Protein AF-A0AA87ZTZ5-F1 (afdb_monomer_lite)

InterPro domains:
  IPR004330 FAR1, DNA binding domain [PF03101] (22-97)

Radius of gyration: 20.59 Å; chains: 1; bounding box: 49×35×52 Å

Organism: Ficus carica (NCBI:txid3494)

Structure (mmCIF, N/CA/C/O backbone):
data_AF-A0AA87ZTZ5-F1
#
_entry.id   AF-A0AA87ZTZ5-F1
#
loop_
_atom_site.group_PDB
_atom_site.id
_atom_site.type_symbol
_atom_site.label_atom_id
_atom_site.label_alt_id
_atom_site.label_comp_id
_atom_site.label_asym_id
_atom_site.label_entity_id
_atom_site.label_seq_id
_atom_site.pdbx_PDB_ins_code
_atom_site.Cartn_x
_atom_site.Cartn_y
_atom_site.Cartn_z
_atom_site.occupancy
_atom_site.B_iso_or_equiv
_atom_site.auth_seq_id
_atom_site.auth_comp_id
_atom_site.auth_asym_id
_atom_site.auth_atom_id
_atom_site.pdbx_PDB_model_num
ATOM 1 N N . MET A 1 1 ? 0.695 -3.373 23.061 1.00 32.53 1 MET A N 1
ATOM 2 C CA . MET A 1 1 ? 0.221 -2.291 22.160 1.00 32.53 1 MET A CA 1
ATOM 3 C C . MET A 1 1 ? -0.098 -2.822 20.751 1.00 32.53 1 MET A C 1
ATOM 5 O O . MET A 1 1 ? 0.411 -2.317 19.757 1.00 32.53 1 MET A O 1
ATOM 9 N N . GLY A 1 2 ? -0.915 -3.877 20.645 1.00 43.19 2 GLY A N 1
ATOM 10 C CA . GLY A 1 2 ? -1.133 -4.594 19.385 1.00 43.19 2 GLY A CA 1
ATOM 11 C C . GLY A 1 2 ? -2.589 -4.993 19.201 1.00 43.19 2 GLY A C 1
ATOM 12 O O . GLY A 1 2 ? -3.010 -5.984 19.777 1.00 43.19 2 GLY A O 1
ATOM 13 N N . LYS A 1 3 ? -3.346 -4.225 18.408 1.00 43.06 3 LYS A N 1
ATOM 14 C CA . LYS A 1 3 ? -4.714 -4.575 17.976 1.00 43.06 3 LYS A CA 1
ATOM 15 C C . LYS A 1 3 ? -5.052 -4.121 16.542 1.00 43.06 3 LYS A C 1
ATOM 17 O O . LYS A 1 3 ? -6.212 -4.083 16.171 1.00 43.06 3 LYS A O 1
ATOM 22 N N . ASP A 1 4 ? -4.048 -3.843 15.704 1.00 53.47 4 ASP A N 1
ATOM 23 C CA . ASP A 1 4 ? -4.280 -3.398 14.313 1.00 53.47 4 ASP A CA 1
ATOM 24 C C . ASP A 1 4 ? -4.089 -4.519 13.275 1.00 53.47 4 ASP A C 1
ATOM 26 O O . ASP A 1 4 ? -4.467 -4.370 12.113 1.00 53.47 4 ASP A O 1
ATOM 30 N N . LYS A 1 5 ? -3.459 -5.637 13.666 1.00 53.81 5 LYS A N 1
ATOM 31 C CA . LYS A 1 5 ? -3.114 -6.714 12.728 1.00 53.81 5 LYS A CA 1
ATOM 32 C C . LYS A 1 5 ? -4.321 -7.579 12.356 1.00 53.81 5 LYS A C 1
ATOM 34 O O . LYS A 1 5 ? -4.330 -8.086 11.244 1.00 53.81 5 LYS A O 1
ATOM 39 N N . SER A 1 6 ? -5.331 -7.727 13.220 1.00 56.22 6 SER A N 1
ATOM 40 C CA . SER A 1 6 ? -6.485 -8.601 12.945 1.00 56.22 6 SER A CA 1
ATOM 41 C C . SER A 1 6 ? -7.311 -8.102 11.757 1.00 56.22 6 SER A C 1
ATOM 43 O O . SER A 1 6 ? -7.528 -8.859 10.820 1.00 56.22 6 SER A O 1
ATOM 45 N N . CYS A 1 7 ? -7.682 -6.818 11.726 1.00 56.81 7 CYS A N 1
ATOM 46 C CA . CYS A 1 7 ? -8.436 -6.238 10.610 1.00 56.81 7 CYS A CA 1
ATOM 47 C C . CYS A 1 7 ? -7.619 -6.198 9.309 1.00 56.81 7 CYS A C 1
ATOM 49 O O . CYS A 1 7 ? -8.163 -6.420 8.233 1.00 56.81 7 CYS A O 1
ATOM 51 N N . GLU A 1 8 ? -6.304 -5.958 9.396 1.00 60.09 8 GLU A N 1
ATOM 52 C CA . GLU A 1 8 ? -5.417 -6.010 8.227 1.00 60.09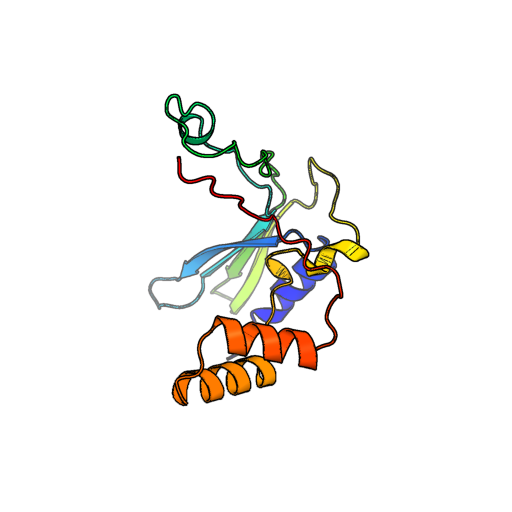 8 GLU A CA 1
ATOM 53 C C . GLU A 1 8 ? -5.288 -7.435 7.663 1.00 60.09 8 GLU A C 1
ATOM 55 O O . GLU A 1 8 ? -5.197 -7.608 6.450 1.00 60.09 8 GLU A O 1
ATOM 60 N N . LEU A 1 9 ? -5.266 -8.452 8.529 1.00 61.62 9 LEU A N 1
ATOM 61 C CA . LEU A 1 9 ? -5.186 -9.862 8.143 1.00 61.62 9 LEU A CA 1
ATOM 62 C C . LEU A 1 9 ? -6.514 -10.384 7.583 1.00 61.62 9 LEU A C 1
ATOM 64 O O . LEU A 1 9 ? -6.479 -11.085 6.577 1.00 61.62 9 LEU A O 1
ATOM 68 N N . LEU A 1 10 ? -7.653 -9.995 8.171 1.00 60.34 10 LEU A N 1
ATOM 69 C CA . LEU A 1 10 ? -8.989 -10.272 7.625 1.00 60.34 10 LEU A CA 1
ATOM 70 C C . LEU A 1 10 ? -9.111 -9.701 6.206 1.00 60.34 10 LEU A C 1
ATOM 72 O O . LEU A 1 10 ? -9.417 -10.427 5.270 1.00 60.34 10 LEU A O 1
ATOM 76 N N . TYR A 1 11 ? -8.720 -8.440 6.007 1.00 65.00 11 TYR A N 1
ATOM 77 C CA . TYR A 1 11 ? -8.743 -7.814 4.684 1.00 65.00 11 TYR A CA 1
ATOM 78 C C . TYR A 1 11 ? -7.786 -8.468 3.670 1.00 65.00 11 TYR A C 1
ATOM 80 O O . TYR A 1 11 ? -8.121 -8.623 2.498 1.00 65.00 11 TYR A O 1
ATOM 88 N N . LYS A 1 12 ? -6.586 -8.885 4.102 1.00 63.53 12 LYS A N 1
ATOM 89 C CA . LYS A 1 12 ? -5.627 -9.601 3.237 1.00 63.53 12 LYS A CA 1
ATOM 90 C C . LYS A 1 12 ? -6.108 -10.994 2.828 1.00 63.53 12 LYS A C 1
ATOM 92 O O . LYS A 1 12 ? -5.717 -11.448 1.753 1.00 63.53 12 LYS A O 1
ATOM 97 N N . ARG A 1 13 ? -6.898 -11.659 3.677 1.00 60.38 13 ARG A N 1
ATOM 98 C CA . ARG A 1 13 ? -7.489 -12.973 3.402 1.00 60.38 13 ARG A CA 1
ATOM 99 C C . ARG A 1 13 ? -8.644 -12.858 2.404 1.00 60.38 13 ARG A C 1
ATOM 101 O O . ARG A 1 13 ? -8.639 -13.605 1.436 1.00 60.38 13 ARG A O 1
ATOM 108 N N . GLU A 1 14 ? -9.555 -11.904 2.598 1.00 55.34 14 GLU A N 1
ATOM 109 C CA . GLU A 1 14 ? -10.775 -11.769 1.785 1.00 55.34 14 GLU A CA 1
ATOM 110 C C . GLU A 1 14 ? -10.549 -11.160 0.387 1.00 55.34 14 GLU A C 1
ATOM 112 O O . GLU A 1 14 ? -11.313 -11.447 -0.525 1.00 55.34 14 GLU A O 1
ATOM 117 N N . LEU A 1 15 ? -9.525 -10.311 0.196 1.00 57.78 15 LEU A N 1
ATOM 118 C CA . LEU A 1 15 ? -9.359 -9.513 -1.038 1.00 57.78 15 LEU A CA 1
ATOM 119 C C . LEU A 1 15 ? -8.070 -9.760 -1.818 1.00 57.78 15 LEU A C 1
ATOM 121 O O . LEU A 1 15 ? -7.573 -8.893 -2.538 1.00 57.78 15 LEU A O 1
ATOM 125 N N . GLU A 1 16 ? -7.511 -10.956 -1.657 1.00 58.44 16 GLU A N 1
ATOM 126 C CA . GLU A 1 16 ? -6.525 -11.535 -2.569 1.00 58.44 16 GLU A CA 1
ATOM 127 C C . GLU A 1 16 ? -5.454 -10.547 -3.093 1.00 58.44 16 GLU A C 1
ATOM 129 O O . GLU A 1 16 ? -5.236 -10.314 -4.280 1.00 58.44 16 GLU A O 1
ATOM 134 N N . ASN A 1 17 ? -4.687 -10.025 -2.138 1.00 63.72 17 ASN A N 1
ATOM 135 C CA . ASN A 1 17 ? -3.286 -9.605 -2.255 1.00 63.72 17 ASN A CA 1
ATOM 136 C C . ASN A 1 17 ? -2.883 -8.395 -3.117 1.00 63.72 17 ASN A C 1
ATOM 138 O O . ASN A 1 17 ? -1.723 -7.983 -3.027 1.00 63.72 17 ASN A O 1
ATOM 142 N N . CYS A 1 18 ? -3.776 -7.697 -3.812 1.00 67.88 18 CYS A N 1
ATOM 143 C CA . CYS A 1 18 ? -3.429 -6.445 -4.508 1.00 67.88 18 CYS A CA 1
ATOM 144 C C . CYS A 1 18 ? -3.630 -5.182 -3.649 1.00 67.88 18 CYS A C 1
ATOM 146 O O . CYS A 1 18 ? -4.278 -4.238 -4.088 1.00 67.88 18 CYS A O 1
ATOM 148 N N . ILE A 1 19 ? -3.054 -5.132 -2.443 1.00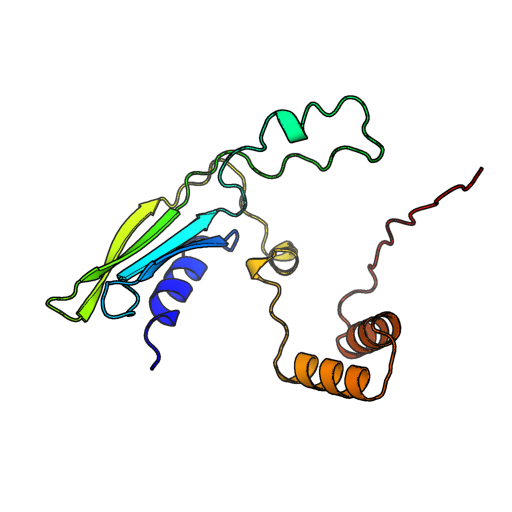 76.19 19 ILE A N 1
ATOM 149 C CA . ILE A 1 19 ? -3.383 -4.107 -1.436 1.00 76.19 19 ILE A CA 1
ATOM 150 C C . ILE A 1 19 ? -2.286 -3.041 -1.289 1.00 76.19 19 ILE A C 1
ATOM 152 O O . ILE A 1 19 ? -1.099 -3.350 -1.169 1.00 76.19 19 ILE A O 1
ATOM 156 N N . THR A 1 20 ? -2.698 -1.776 -1.212 1.00 79.31 20 THR A N 1
ATOM 157 C CA . THR A 1 20 ? -1.875 -0.623 -0.826 1.00 79.31 20 THR A CA 1
ATOM 158 C C . THR A 1 20 ? -2.434 0.001 0.450 1.00 79.31 20 THR A C 1
ATOM 160 O O . THR A 1 20 ? -3.646 0.087 0.632 1.00 79.31 20 THR A O 1
ATOM 163 N N . LYS A 1 21 ? -1.548 0.425 1.361 1.00 84.12 21 LYS A N 1
ATOM 164 C CA . LYS A 1 21 ? -1.950 1.190 2.550 1.00 84.12 21 LYS A CA 1
ATOM 165 C C . LYS A 1 21 ? -2.502 2.537 2.092 1.00 84.12 21 LYS A C 1
ATOM 167 O O . LYS A 1 21 ? -1.807 3.254 1.376 1.00 84.12 21 LYS A O 1
ATOM 172 N N . GLY A 1 22 ? -3.731 2.835 2.487 1.00 85.56 22 GLY A N 1
ATOM 173 C CA . GLY A 1 22 ? -4.385 4.092 2.178 1.00 85.56 22 GLY A CA 1
ATOM 174 C C . GLY A 1 22 ? -4.216 5.108 3.294 1.00 85.56 22 GLY A C 1
ATOM 175 O O . GLY A 1 22 ? -3.172 5.206 3.943 1.00 85.56 22 GLY A O 1
ATOM 176 N N . GLU A 1 23 ? -5.272 5.873 3.513 1.00 87.88 23 GLU A N 1
ATOM 177 C CA . GLU A 1 23 ? -5.337 6.897 4.536 1.00 87.88 23 GLU A CA 1
ATOM 178 C C . GLU A 1 23 ? -5.148 6.330 5.946 1.00 87.88 23 GLU A C 1
ATOM 180 O O . GLU A 1 23 ? -5.772 5.339 6.340 1.00 87.88 23 GLU A O 1
ATOM 185 N N . ARG A 1 24 ? -4.319 7.028 6.723 1.00 91.00 24 ARG A N 1
ATOM 186 C CA . ARG A 1 24 ? -4.179 6.850 8.162 1.00 91.00 24 ARG A CA 1
ATOM 187 C C . ARG A 1 24 ? -4.376 8.207 8.823 1.00 91.00 24 ARG A C 1
ATOM 189 O O . ARG A 1 24 ? -3.530 9.082 8.664 1.00 91.00 24 ARG A O 1
ATOM 196 N N . ARG A 1 25 ? -5.458 8.370 9.583 1.00 90.81 25 ARG A N 1
ATOM 197 C CA . ARG A 1 25 ? -5.687 9.574 10.394 1.00 90.81 25 ARG A CA 1
ATOM 198 C C . ARG A 1 25 ? -5.563 9.253 11.872 1.00 90.81 25 ARG A C 1
ATOM 200 O O . ARG A 1 25 ? -5.864 8.143 12.319 1.00 90.81 25 ARG A O 1
ATOM 207 N N . LYS A 1 26 ? -5.099 10.251 12.615 1.00 90.62 26 LYS A N 1
ATOM 208 C CA . LYS A 1 26 ? -5.070 10.253 14.073 1.00 90.62 26 LYS A CA 1
ATOM 209 C C . LYS A 1 26 ? -6.068 11.279 14.603 1.00 90.62 26 LYS A C 1
ATOM 211 O O . LYS A 1 26 ? -6.453 12.196 13.881 1.00 90.62 26 LYS A O 1
ATOM 216 N N . ASN A 1 27 ? -6.531 11.093 15.830 1.00 86.94 27 ASN A N 1
ATOM 217 C CA . ASN A 1 27 ? -7.300 12.101 16.549 1.00 86.94 27 ASN A CA 1
ATOM 218 C C . ASN A 1 27 ? -6.375 13.171 17.164 1.00 86.94 27 ASN A C 1
ATOM 220 O O . ASN A 1 27 ? -5.152 13.046 17.120 1.00 86.94 27 ASN A O 1
ATOM 224 N N . ALA A 1 28 ? -6.974 14.203 17.766 1.00 86.44 28 ALA A N 1
ATOM 225 C CA . ALA A 1 28 ? -6.251 15.250 18.494 1.00 86.44 28 ALA A CA 1
ATOM 226 C C . ALA A 1 28 ? -5.390 14.705 19.654 1.00 86.44 28 ALA A C 1
ATOM 228 O O . ALA A 1 28 ? -4.369 15.293 19.979 1.00 86.44 28 ALA A O 1
ATOM 229 N N . ALA A 1 29 ? -5.751 13.548 20.221 1.00 84.62 29 ALA A N 1
ATOM 230 C CA . ALA A 1 29 ? -4.982 12.858 21.258 1.00 84.62 29 ALA A CA 1
ATOM 231 C C . ALA A 1 29 ? -3.812 12.009 20.703 1.00 84.62 29 ALA A C 1
ATOM 233 O O . ALA A 1 29 ? -3.154 11.291 21.448 1.00 84.62 29 ALA A O 1
ATOM 234 N N . GLY A 1 30 ? -3.550 12.045 19.390 1.00 83.25 30 GLY A N 1
ATOM 235 C CA . GLY A 1 30 ? -2.455 11.306 18.750 1.00 83.25 30 GLY A CA 1
ATOM 236 C C . GLY A 1 30 ? -2.729 9.817 18.499 1.00 83.25 30 GLY A C 1
ATOM 237 O O . GLY A 1 30 ? -1.883 9.113 17.932 1.00 83.25 30 GLY A O 1
ATOM 238 N N . GLU A 1 31 ? -3.917 9.333 18.844 1.00 84.75 31 GLU A N 1
ATOM 239 C CA . GLU A 1 31 ? -4.339 7.955 18.637 1.00 84.75 31 GLU A CA 1
ATOM 240 C C . GLU A 1 31 ? -4.881 7.728 17.225 1.00 84.75 31 GLU A C 1
ATOM 242 O O . GLU A 1 31 ? -5.517 8.599 16.633 1.00 84.75 31 GLU A O 1
ATOM 247 N N . ALA A 1 32 ? -4.691 6.525 16.680 1.00 84.88 32 ALA A N 1
ATOM 248 C CA . ALA A 1 32 ? -5.241 6.178 15.373 1.00 84.88 32 ALA A CA 1
ATOM 249 C C . ALA A 1 32 ? -6.781 6.195 15.403 1.00 84.88 32 ALA A C 1
ATOM 251 O O . ALA A 1 32 ? -7.399 5.531 16.233 1.00 84.88 32 ALA A O 1
ATOM 252 N N . SER A 1 33 ? -7.390 6.948 14.487 1.00 88.94 33 SER A N 1
ATOM 253 C CA . SER A 1 33 ? -8.845 7.110 14.388 1.00 88.94 33 SER A CA 1
ATOM 254 C C . SER A 1 33 ? -9.418 6.488 13.121 1.00 88.94 33 SER A C 1
ATOM 256 O O . SER A 1 33 ? -10.528 5.965 13.150 1.00 88.94 33 SER A O 1
ATOM 258 N N . ILE A 1 34 ? -8.672 6.529 12.016 1.00 90.44 34 ILE A N 1
ATOM 259 C CA . ILE A 1 34 ? -9.087 5.982 10.723 1.00 90.44 34 ILE A CA 1
ATOM 260 C C . ILE A 1 34 ? -7.910 5.250 10.104 1.00 90.44 34 ILE A C 1
ATOM 262 O O . ILE A 1 34 ? -6.773 5.741 10.118 1.00 90.44 34 ILE A O 1
ATOM 266 N N . ARG A 1 35 ? -8.199 4.093 9.517 1.00 89.69 35 ARG A N 1
ATOM 267 C CA . ARG A 1 35 ? -7.261 3.365 8.676 1.00 89.69 35 ARG A CA 1
ATOM 268 C C . ARG A 1 35 ? -7.987 2.845 7.442 1.00 89.69 35 ARG A C 1
ATOM 270 O O . ARG A 1 35 ? -9.111 2.365 7.538 1.00 89.69 35 ARG A O 1
ATOM 277 N N . SER A 1 36 ? -7.341 2.934 6.287 1.00 88.94 36 SER A N 1
ATOM 278 C CA . SER A 1 36 ? -7.872 2.370 5.051 1.00 88.94 36 SER A CA 1
ATOM 279 C C . SER A 1 36 ? -6.819 1.646 4.225 1.00 88.94 36 SER A C 1
ATOM 281 O O . SER A 1 36 ? -5.611 1.861 4.374 1.00 88.94 36 SER A O 1
ATOM 283 N N . TRP A 1 37 ? -7.303 0.777 3.350 1.00 87.75 37 TRP A N 1
ATOM 284 C CA . TRP A 1 37 ? -6.533 -0.013 2.408 1.00 87.75 37 TRP A CA 1
ATOM 285 C C . TRP A 1 37 ? -7.256 -0.043 1.074 1.00 87.75 37 TRP A C 1
ATOM 287 O O . TRP A 1 37 ? -8.470 -0.182 1.035 1.00 87.75 37 TRP A O 1
ATOM 297 N N . MET A 1 38 ? -6.503 0.077 -0.010 1.00 87.62 38 MET A N 1
ATOM 298 C CA . MET A 1 38 ? -7.049 0.272 -1.352 1.00 87.62 38 MET A CA 1
ATOM 299 C C . MET A 1 38 ? -6.366 -0.670 -2.331 1.00 87.62 38 MET A C 1
ATOM 301 O O . MET A 1 38 ? -5.282 -1.199 -2.046 1.00 87.62 38 MET A O 1
ATOM 305 N N . CYS A 1 39 ? -6.971 -0.887 -3.492 1.00 87.00 39 CYS A N 1
ATOM 306 C CA . CYS A 1 39 ? -6.321 -1.652 -4.541 1.00 87.00 39 CYS A CA 1
ATOM 307 C C . CYS A 1 39 ? -5.026 -0.970 -5.020 1.00 87.00 39 CYS A C 1
ATOM 309 O O . CYS A 1 39 ? -4.953 0.239 -5.212 1.00 87.00 39 CYS A O 1
ATOM 311 N N . SER A 1 40 ? -3.985 -1.749 -5.311 1.00 83.62 40 SER A N 1
ATOM 312 C CA . SER A 1 40 ? -2.752 -1.239 -5.934 1.00 83.62 40 SER A CA 1
ATOM 313 C C . SER A 1 40 ? -2.952 -0.640 -7.335 1.00 83.62 40 SER A C 1
ATOM 315 O O . SER A 1 40 ? -2.110 0.143 -7.786 1.00 83.62 40 SER A O 1
ATOM 317 N N . ARG A 1 41 ? -4.064 -0.980 -8.004 1.00 87.94 41 ARG A N 1
ATOM 318 C CA . ARG A 1 41 ? -4.485 -0.421 -9.297 1.00 87.94 41 ARG A CA 1
ATOM 319 C C . ARG A 1 41 ? -5.514 0.710 -9.168 1.00 87.94 41 ARG A C 1
ATOM 321 O O . ARG A 1 41 ? -6.102 1.103 -10.175 1.00 87.94 41 ARG A O 1
ATOM 328 N N . GLU A 1 42 ? -5.739 1.228 -7.962 1.00 89.81 42 GLU A N 1
ATOM 329 C CA . GLU A 1 42 ? -6.615 2.378 -7.738 1.00 89.81 42 GLU A CA 1
ATOM 330 C C . GLU A 1 42 ? -6.130 3.627 -8.493 1.00 89.81 42 GLU A C 1
ATOM 332 O O . GLU A 1 42 ? -4.928 3.859 -8.691 1.00 89.81 42 GLU A O 1
ATOM 337 N N . GLY A 1 43 ? -7.105 4.448 -8.885 1.00 89.75 43 GLY A N 1
ATOM 338 C CA . GLY A 1 43 ? -6.904 5.752 -9.496 1.00 89.75 43 GLY A CA 1
ATOM 339 C C . GLY A 1 43 ? -6.429 5.662 -10.939 1.00 89.75 43 GLY A C 1
ATOM 340 O O . GLY A 1 43 ? -6.309 4.588 -11.525 1.00 89.75 43 GLY A O 1
ATOM 341 N N . PHE A 1 44 ? -6.129 6.817 -11.519 1.00 90.44 44 PHE A N 1
ATOM 342 C CA . PHE A 1 44 ? -5.634 6.912 -12.886 1.00 90.44 44 PHE A CA 1
ATOM 343 C C . PHE A 1 44 ? -4.284 7.610 -12.912 1.00 90.44 44 PHE A C 1
ATOM 345 O O . PHE A 1 44 ? -3.908 8.372 -12.015 1.00 90.44 44 PHE A O 1
ATOM 352 N N . ARG A 1 45 ? -3.500 7.310 -13.943 1.00 88.88 45 ARG A N 1
ATOM 353 C CA . ARG A 1 45 ? -2.249 8.019 -14.179 1.00 88.88 45 ARG A CA 1
ATOM 354 C C . ARG A 1 45 ? -2.581 9.396 -14.748 1.00 88.88 45 ARG A C 1
ATOM 356 O O . ARG A 1 45 ? -3.279 9.482 -15.747 1.00 88.88 45 ARG A O 1
ATOM 363 N N . LEU A 1 46 ? -2.071 10.457 -14.121 1.00 88.44 46 LEU A N 1
ATOM 364 C CA . LEU A 1 46 ? -2.309 11.821 -14.603 1.00 88.44 46 LEU A CA 1
ATOM 365 C C . LEU A 1 46 ? -1.789 11.993 -16.037 1.00 88.44 46 LEU A C 1
ATOM 367 O O . LEU A 1 46 ? -0.702 11.502 -16.363 1.00 88.44 46 LEU A O 1
ATOM 371 N N . SER A 1 47 ? -2.534 12.746 -16.849 1.00 87.56 47 SER A N 1
ATOM 372 C CA . SER A 1 47 ? -2.256 13.019 -18.269 1.00 87.56 47 SER A CA 1
ATOM 373 C C . SER A 1 47 ? -0.832 13.519 -18.510 1.00 87.56 47 SER A C 1
ATOM 375 O O . SER A 1 47 ? -0.149 13.024 -19.403 1.00 87.56 47 SER A O 1
ATOM 377 N N . LYS A 1 48 ? -0.319 14.388 -17.630 1.00 87.44 48 LYS A N 1
ATOM 378 C CA . LYS A 1 48 ? 1.062 14.902 -17.676 1.00 87.44 48 LYS A CA 1
ATOM 379 C C . LYS A 1 48 ? 2.157 13.825 -17.648 1.00 87.44 48 LYS A C 1
ATOM 381 O O . LYS A 1 48 ? 3.283 14.088 -18.044 1.00 87.44 48 LYS A O 1
ATOM 386 N N . TYR A 1 49 ? 1.863 12.616 -17.162 1.00 84.00 49 TYR A N 1
ATOM 387 C CA . TYR A 1 49 ? 2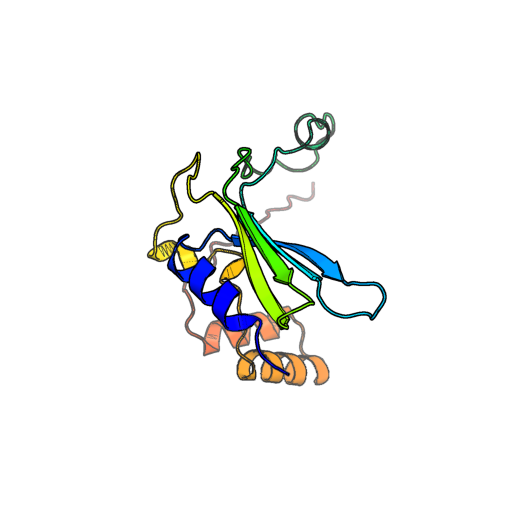.812 11.492 -17.138 1.00 84.00 49 TYR A CA 1
ATOM 388 C C . TYR A 1 49 ? 2.625 10.499 -18.292 1.00 84.00 49 TYR A C 1
ATOM 390 O O . TYR A 1 49 ? 3.443 9.574 -18.444 1.00 84.00 49 TYR A O 1
ATOM 398 N N . ILE A 1 50 ? 1.534 10.651 -19.041 1.00 85.44 50 ILE A N 1
ATOM 399 C CA . ILE A 1 50 ? 1.204 9.885 -20.242 1.00 85.44 50 ILE A CA 1
ATOM 400 C C . ILE A 1 50 ? 1.758 10.648 -21.449 1.00 85.44 50 ILE A C 1
ATOM 402 O O . ILE A 1 50 ? 2.640 10.129 -22.131 1.00 85.44 50 ILE A O 1
ATOM 406 N N . ASN A 1 51 ? 1.354 11.912 -21.589 1.00 85.12 51 ASN A N 1
ATOM 407 C CA . ASN A 1 51 ? 1.627 12.796 -22.723 1.00 85.12 51 ASN A CA 1
ATOM 408 C C . ASN A 1 51 ? 2.924 13.595 -22.513 1.00 85.12 51 ASN A C 1
ATOM 410 O O . ASN A 1 51 ? 2.920 14.822 -22.467 1.00 85.12 51 ASN A O 1
ATOM 414 N N . VAL A 1 52 ? 4.042 12.896 -22.308 1.00 86.00 52 VAL A N 1
ATOM 415 C CA . VAL A 1 52 ? 5.361 13.539 -22.195 1.00 86.00 52 VAL A CA 1
ATOM 416 C C . VAL A 1 52 ? 5.989 13.602 -23.584 1.00 86.00 52 VAL A C 1
ATOM 418 O O . VAL A 1 52 ? 6.380 12.560 -24.102 1.00 86.00 52 VAL A O 1
ATOM 421 N N . VAL A 1 53 ? 6.104 14.808 -24.148 1.00 83.69 53 VAL A N 1
ATOM 422 C CA . VAL A 1 53 ? 6.619 15.045 -25.513 1.00 83.69 53 VAL A CA 1
ATOM 423 C C . VAL A 1 53 ? 8.108 14.678 -25.630 1.00 83.69 53 VAL A C 1
ATOM 425 O O . VAL A 1 53 ? 8.484 13.877 -26.476 1.00 83.69 53 VAL A O 1
ATOM 428 N N . ASN A 1 54 ? 8.957 15.157 -24.713 1.00 87.31 54 ASN A N 1
ATOM 429 C CA . ASN A 1 54 ? 10.416 14.941 -24.753 1.00 87.31 54 ASN A CA 1
ATOM 430 C C . ASN A 1 54 ? 10.864 13.760 -23.876 1.00 87.31 54 ASN A C 1
ATOM 432 O O . ASN A 1 54 ? 11.613 13.909 -22.903 1.00 87.31 54 ASN A O 1
ATOM 436 N N . ARG A 1 55 ? 10.348 12.562 -24.155 1.00 83.94 55 ARG A N 1
ATOM 437 C CA . ARG A 1 55 ? 10.570 11.392 -23.295 1.00 83.94 55 ARG A CA 1
ATOM 438 C C . ARG A 1 55 ? 11.912 10.704 -23.589 1.00 83.94 55 ARG A C 1
ATOM 440 O O . ARG A 1 55 ? 12.064 10.042 -24.601 1.00 83.94 55 ARG A O 1
ATOM 447 N N . LYS A 1 56 ? 12.857 10.751 -22.639 1.00 90.44 56 LYS A N 1
ATOM 448 C CA . LYS A 1 56 ? 14.160 10.042 -22.742 1.00 90.44 56 LYS A CA 1
ATOM 449 C C . LYS A 1 56 ? 14.089 8.515 -22.554 1.00 90.44 56 LYS A C 1
ATOM 451 O O . LYS A 1 56 ? 15.072 7.821 -22.776 1.00 90.44 56 LYS A O 1
ATOM 456 N N . LYS A 1 57 ? 12.981 7.989 -22.023 1.00 87.62 57 LYS A N 1
ATOM 457 C CA . LYS A 1 57 ? 12.793 6.560 -21.708 1.00 87.62 57 LYS A CA 1
ATOM 458 C C . LYS A 1 57 ? 11.402 6.123 -22.123 1.00 87.62 57 LYS A C 1
ATOM 460 O O . LYS A 1 57 ? 10.465 6.896 -21.937 1.00 87.62 57 LYS A O 1
ATOM 465 N N . GLU A 1 58 ? 11.262 4.878 -22.563 1.00 86.19 58 GLU A N 1
ATOM 466 C CA . GLU A 1 58 ? 9.967 4.304 -22.930 1.00 86.19 58 GLU A CA 1
ATOM 467 C C . GLU A 1 58 ? 8.885 4.509 -21.850 1.00 86.19 58 GLU A C 1
ATOM 469 O O . GLU A 1 58 ? 9.173 4.508 -20.638 1.00 86.19 58 GLU A O 1
ATOM 474 N N . PRO A 1 59 ? 7.614 4.676 -22.259 1.00 84.94 59 PRO A N 1
ATOM 475 C CA . PRO A 1 59 ? 6.496 4.701 -21.334 1.00 84.94 59 PRO A CA 1
ATOM 476 C C . PRO A 1 59 ? 6.443 3.429 -20.490 1.00 84.94 59 PRO A C 1
ATOM 478 O O . PRO A 1 59 ? 6.364 2.317 -20.998 1.00 84.94 59 PRO A O 1
ATOM 481 N N . LYS A 1 60 ? 6.394 3.584 -19.164 1.00 85.12 60 LYS A N 1
ATOM 482 C CA . LYS A 1 60 ? 5.945 2.478 -18.310 1.00 85.12 60 LYS A CA 1
ATOM 483 C C . LYS A 1 60 ? 4.482 2.183 -18.632 1.00 85.12 60 LYS A C 1
ATOM 485 O O . LYS A 1 60 ? 3.697 3.136 -18.627 1.00 85.12 60 LYS A O 1
ATOM 490 N N . GLY A 1 61 ? 4.140 0.906 -18.803 1.00 84.88 61 GLY A N 1
ATOM 491 C CA . GLY A 1 61 ? 2.762 0.448 -18.988 1.00 84.88 61 GLY A CA 1
ATOM 492 C C . GLY A 1 61 ? 1.801 0.999 -17.929 1.00 84.88 61 GLY A C 1
ATOM 493 O O . GLY A 1 61 ? 2.197 1.321 -16.801 1.00 84.88 61 GLY A O 1
ATOM 494 N N . ILE A 1 62 ? 0.535 1.158 -18.310 1.00 85.31 62 ILE A N 1
ATOM 495 C CA . ILE A 1 62 ? -0.514 1.667 -17.426 1.00 85.31 62 ILE A CA 1
ATOM 496 C C . ILE A 1 62 ? -0.929 0.540 -16.479 1.00 85.31 62 ILE A C 1
ATOM 498 O O . ILE A 1 62 ? -1.506 -0.454 -16.896 1.00 85.31 62 ILE A O 1
ATOM 502 N N . THR A 1 63 ? -0.611 0.689 -15.193 1.00 84.38 63 THR A N 1
ATOM 503 C CA . THR A 1 63 ? -0.933 -0.314 -14.163 1.00 84.38 63 THR A CA 1
ATOM 504 C C . THR A 1 63 ? -2.119 0.078 -13.283 1.00 84.38 63 THR A C 1
ATOM 506 O O . THR A 1 63 ? -2.585 -0.746 -12.506 1.00 84.38 63 THR A O 1
ATOM 509 N N . ARG A 1 64 ? -2.563 1.340 -13.337 1.00 88.50 64 ARG A N 1
ATOM 510 C CA . ARG A 1 64 ? -3.697 1.856 -12.557 1.00 88.50 64 ARG A CA 1
ATOM 511 C C . ARG A 1 64 ? -4.906 2.001 -13.475 1.00 88.50 64 ARG A C 1
ATOM 513 O O . ARG A 1 64 ? -4.777 2.634 -14.520 1.00 88.50 64 ARG A O 1
ATOM 520 N N . CYS A 1 65 ? -6.029 1.413 -13.085 1.00 91.19 65 CYS A N 1
ATOM 521 C CA . CYS A 1 65 ? -7.249 1.303 -13.890 1.00 91.19 65 CYS A CA 1
ATOM 522 C C . CYS A 1 65 ? -8.479 1.892 -13.184 1.00 91.19 65 CYS A C 1
ATOM 524 O O . CYS A 1 65 ? -9.606 1.606 -13.569 1.00 91.19 65 CYS A O 1
ATOM 526 N N . GLY A 1 66 ? -8.278 2.679 -12.125 1.00 90.94 66 GLY A N 1
ATOM 527 C CA . GLY A 1 66 ? -9.377 3.274 -11.370 1.00 90.94 66 GLY A CA 1
ATOM 528 C C . GLY A 1 66 ? -10.124 2.283 -10.488 1.00 90.94 66 GLY A C 1
ATOM 529 O O . GLY A 1 66 ? -11.303 2.493 -10.223 1.00 90.94 66 GLY A O 1
ATOM 530 N N . CYS A 1 67 ? -9.471 1.202 -10.050 1.00 90.31 67 CYS A N 1
ATOM 531 C CA . CYS A 1 67 ? -10.117 0.213 -9.189 1.00 90.31 67 CYS A CA 1
ATOM 532 C C . CYS A 1 67 ? -10.632 0.863 -7.899 1.00 90.31 67 CYS A C 1
ATOM 534 O O . CYS A 1 67 ? -9.881 1.572 -7.233 1.00 90.31 67 CYS A O 1
ATOM 536 N N . LYS A 1 68 ? -11.900 0.604 -7.561 1.00 89.94 68 LYS A N 1
ATOM 537 C CA . LYS A 1 68 ? -12.588 1.177 -6.393 1.00 89.94 68 LYS A CA 1
ATOM 538 C C . LYS A 1 68 ? -12.584 0.260 -5.166 1.00 89.94 68 LYS A C 1
ATOM 540 O O . LYS A 1 68 ? -13.168 0.627 -4.152 1.00 89.94 68 LYS A O 1
ATOM 545 N N . ALA A 1 69 ? -11.940 -0.908 -5.241 1.00 89.25 69 ALA A N 1
ATOM 546 C CA . ALA A 1 69 ? -11.837 -1.810 -4.101 1.00 89.25 69 ALA A CA 1
ATOM 547 C C . ALA A 1 69 ? -11.100 -1.119 -2.939 1.00 89.25 69 ALA A C 1
ATOM 549 O O . ALA A 1 69 ? -9.950 -0.675 -3.079 1.00 89.25 69 ALA A O 1
ATOM 550 N N . LEU A 1 70 ? -11.793 -1.013 -1.807 1.00 88.31 70 LEU A N 1
ATOM 551 C CA . LEU A 1 70 ? -11.428 -0.213 -0.643 1.00 88.31 70 LEU A CA 1
ATOM 552 C C . LEU A 1 70 ? -11.951 -0.898 0.615 1.00 88.31 70 LEU A C 1
ATOM 554 O O . LEU A 1 70 ? -13.085 -1.360 0.674 1.00 88.31 70 LEU A O 1
ATOM 558 N N . PHE A 1 71 ? -11.153 -0.848 1.670 1.00 87.81 71 PHE A N 1
ATOM 559 C CA . PHE A 1 71 ? -11.595 -1.142 3.021 1.00 87.81 71 PHE A CA 1
ATOM 560 C C . PHE A 1 71 ? -11.162 -0.049 3.956 1.00 87.81 71 PHE A C 1
ATOM 562 O O . PHE A 1 71 ? -9.982 0.296 4.035 1.00 87.81 71 PHE A O 1
ATOM 569 N N . ARG A 1 72 ? -12.132 0.494 4.675 1.00 89.50 72 ARG A N 1
ATOM 570 C CA . ARG A 1 72 ? -11.939 1.576 5.624 1.00 89.50 72 ARG A CA 1
ATOM 571 C C . ARG A 1 72 ? -12.527 1.171 6.958 1.00 89.50 72 ARG A C 1
ATOM 573 O O . ARG A 1 72 ? -13.696 0.807 7.051 1.00 89.50 72 ARG A O 1
ATOM 580 N N . ILE A 1 73 ? -11.713 1.306 7.995 1.00 89.75 73 ILE A N 1
ATOM 581 C CA . ILE A 1 73 ? -12.109 1.108 9.381 1.00 89.75 73 ILE A CA 1
ATOM 582 C C . ILE A 1 73 ? -11.943 2.407 10.158 1.00 89.75 73 ILE A C 1
ATOM 584 O O . ILE A 1 73 ? -10.969 3.148 9.983 1.00 89.75 73 ILE A O 1
ATOM 588 N N . ASN A 1 74 ? -12.882 2.645 11.063 1.00 90.75 74 ASN A N 1
ATOM 589 C CA . ASN A 1 74 ? -12.878 3.783 11.966 1.00 90.75 74 ASN A CA 1
ATOM 590 C C . ASN A 1 74 ? -12.899 3.287 13.413 1.00 90.75 74 ASN A C 1
ATOM 592 O O . ASN A 1 74 ? -13.588 2.321 13.737 1.00 90.75 74 ASN A O 1
ATOM 596 N N . ARG A 1 75 ? -12.168 3.966 14.296 1.00 88.56 75 ARG A N 1
ATOM 597 C CA . ARG A 1 75 ? -12.172 3.678 15.733 1.00 88.56 75 ARG A CA 1
ATOM 598 C C . ARG A 1 75 ? -13.353 4.386 16.392 1.00 88.56 75 ARG A C 1
ATOM 600 O O . ARG A 1 75 ? -13.433 5.617 16.401 1.00 88.56 75 ARG A O 1
ATOM 607 N N . LEU A 1 76 ? -14.265 3.611 16.963 1.00 87.00 76 LEU A N 1
ATOM 608 C CA . LEU A 1 76 ? -15.378 4.099 17.762 1.00 87.00 76 LEU A CA 1
ATOM 609 C C . LEU A 1 76 ? -14.882 4.392 19.184 1.00 87.00 76 LEU A C 1
ATOM 611 O O . LEU A 1 76 ? -14.746 3.484 20.000 1.00 87.00 76 LEU A O 1
ATOM 615 N N . ARG A 1 77 ? -14.638 5.671 19.498 1.00 82.81 77 ARG A N 1
ATOM 616 C CA . ARG A 1 77 ? -14.034 6.075 20.785 1.00 82.81 77 ARG A CA 1
ATOM 617 C C . ARG A 1 77 ? -14.823 5.616 22.010 1.00 82.81 77 ARG A C 1
ATOM 619 O O . ARG A 1 77 ? -14.222 5.208 22.988 1.00 82.81 77 ARG A O 1
ATOM 626 N N . LYS A 1 78 ? -16.159 5.643 21.941 1.00 83.75 78 LYS A N 1
ATOM 627 C CA . LYS A 1 78 ? -17.033 5.317 23.083 1.00 83.75 78 LYS A CA 1
ATOM 628 C C . LYS A 1 78 ? -16.846 3.891 23.612 1.00 83.75 78 LYS A C 1
ATOM 630 O O . LYS A 1 78 ? -17.040 3.668 24.796 1.00 83.75 78 LYS A O 1
ATOM 635 N N . LYS A 1 79 ? -16.525 2.935 22.737 1.00 82.12 79 LYS A N 1
ATOM 636 C CA . LYS A 1 79 ? -16.390 1.509 23.090 1.00 82.12 79 LYS A CA 1
ATOM 637 C C . LYS A 1 79 ? -14.977 0.970 22.850 1.00 82.12 79 LYS A C 1
ATOM 639 O O . LYS A 1 79 ? -14.750 -0.218 23.008 1.00 82.12 79 LYS A O 1
ATOM 644 N N . ASP A 1 80 ? -14.065 1.831 22.409 1.00 82.25 80 ASP A N 1
ATOM 645 C CA . ASP A 1 80 ? -12.717 1.481 21.963 1.00 82.25 80 ASP A CA 1
ATOM 646 C C . ASP A 1 80 ? -12.637 0.291 20.979 1.00 82.25 80 ASP A C 1
ATOM 648 O O . ASP A 1 80 ? -11.793 -0.601 21.081 1.00 82.25 80 ASP A O 1
ATOM 652 N N . VAL A 1 81 ? -13.542 0.266 19.999 1.00 85.44 81 VAL A N 1
ATOM 653 C CA . VAL A 1 81 ? -13.600 -0.792 18.976 1.00 85.44 81 VAL A CA 1
ATOM 654 C C . VAL A 1 81 ? -13.382 -0.229 17.581 1.00 85.44 81 VAL A C 1
ATOM 656 O O . VAL A 1 81 ? -13.767 0.901 17.283 1.00 85.44 81 VAL A O 1
ATOM 659 N N . TRP A 1 82 ? -12.780 -1.027 16.701 1.00 86.56 82 TRP A N 1
ATOM 660 C CA . TRP A 1 82 ? -12.687 -0.717 15.276 1.00 86.56 82 TRP A CA 1
ATOM 661 C C . TRP A 1 82 ? -13.929 -1.230 14.552 1.00 86.56 82 TRP A C 1
ATOM 663 O O . TRP A 1 82 ? -14.302 -2.389 14.709 1.00 86.56 82 TRP A O 1
ATOM 673 N N . VAL A 1 83 ? -14.551 -0.370 13.751 1.00 88.06 83 VAL A N 1
ATOM 674 C CA . VAL A 1 83 ? -15.755 -0.685 12.976 1.00 88.06 83 VAL A CA 1
ATOM 675 C C . VAL A 1 83 ? -15.467 -0.456 11.500 1.00 88.06 83 VAL A C 1
ATOM 677 O O . VAL A 1 83 ? -14.836 0.538 11.129 1.00 88.06 83 VAL A O 1
ATOM 680 N N . VAL A 1 84 ? -15.921 -1.380 10.658 1.00 88.38 84 VAL A N 1
ATOM 681 C CA . VAL A 1 84 ? -15.852 -1.243 9.202 1.00 88.38 84 VAL A CA 1
ATOM 682 C C . VAL A 1 84 ? -16.826 -0.154 8.772 1.00 88.38 84 VAL A C 1
ATOM 684 O O . VAL A 1 84 ? -18.013 -0.231 9.067 1.00 88.38 84 VAL A O 1
ATOM 687 N N . LYS A 1 85 ? -16.311 0.881 8.106 1.00 90.25 85 LYS A N 1
ATOM 688 C CA . LYS A 1 85 ? -17.117 1.981 7.571 1.00 90.25 85 LYS A CA 1
ATOM 689 C C . LYS A 1 85 ? -17.450 1.767 6.097 1.00 90.25 85 LYS A C 1
ATOM 691 O O . LYS A 1 85 ? -18.580 1.997 5.695 1.00 90.25 85 LYS A O 1
ATOM 696 N N . GLU A 1 86 ? -16.463 1.363 5.304 1.00 89.56 86 GLU A N 1
ATOM 697 C CA . GLU A 1 86 ? -16.621 1.109 3.869 1.00 89.56 86 GLU A CA 1
ATOM 698 C C . GLU A 1 86 ? -15.894 -0.190 3.524 1.00 89.56 86 GLU A C 1
ATOM 700 O O . GLU A 1 86 ? -14.761 -0.406 3.969 1.00 89.56 86 GLU A O 1
ATOM 705 N N . PHE A 1 87 ? -16.550 -1.042 2.740 1.00 88.19 87 PHE A N 1
ATOM 706 C CA . PHE A 1 87 ? -15.996 -2.301 2.259 1.00 88.19 87 PHE A CA 1
ATOM 707 C C . PHE A 1 87 ? -16.483 -2.565 0.835 1.00 88.19 87 PHE A C 1
ATOM 709 O O . PHE A 1 87 ? -17.618 -2.978 0.628 1.00 88.19 87 PHE A O 1
ATOM 716 N N . GLN A 1 88 ? -15.613 -2.293 -0.135 1.00 88.12 88 GLN A N 1
ATOM 717 C CA . GLN A 1 88 ? -15.823 -2.579 -1.548 1.00 88.12 88 GLN A CA 1
ATOM 718 C C . GLN A 1 88 ? -14.857 -3.687 -1.959 1.00 88.12 88 GLN A C 1
ATOM 720 O O . GLN A 1 88 ? -13.640 -3.484 -1.959 1.00 88.12 88 GLN A O 1
ATOM 725 N N . THR A 1 89 ? -15.403 -4.847 -2.309 1.00 85.06 89 THR A N 1
ATOM 726 C CA . THR A 1 89 ? -14.634 -6.041 -2.684 1.00 85.06 89 THR A CA 1
ATOM 727 C C . THR A 1 89 ? -14.422 -6.176 -4.188 1.00 85.06 89 THR A C 1
ATOM 729 O O . THR A 1 89 ? -13.488 -6.835 -4.633 1.00 85.06 89 THR A O 1
ATOM 732 N N . GLU A 1 90 ? -15.280 -5.550 -4.988 1.00 86.81 90 GLU A N 1
ATOM 733 C CA . GLU A 1 90 ? -15.277 -5.725 -6.436 1.00 86.81 90 GLU A CA 1
ATOM 734 C C . GLU A 1 90 ? -14.077 -5.047 -7.108 1.00 86.81 90 GLU A C 1
ATOM 736 O O . GLU A 1 90 ? -13.792 -3.858 -6.911 1.00 86.81 90 GLU A O 1
ATOM 741 N N . HIS A 1 91 ? -13.399 -5.809 -7.967 1.00 87.19 91 HIS A N 1
ATOM 742 C CA . HIS A 1 91 ? -12.291 -5.339 -8.786 1.00 87.19 91 HIS A CA 1
ATOM 743 C C . HIS A 1 91 ? -12.722 -5.194 -10.247 1.00 87.19 91 HIS A C 1
ATOM 745 O O . HIS A 1 91 ? -13.324 -6.089 -10.823 1.00 87.19 91 HIS A O 1
ATOM 751 N N . CYS A 1 92 ? -12.327 -4.093 -10.888 1.00 88.62 92 CYS A N 1
ATOM 752 C CA . CYS A 1 92 ? -12.507 -3.887 -12.330 1.00 88.62 92 CYS A CA 1
ATOM 753 C C . CYS A 1 92 ? -11.388 -4.526 -13.176 1.00 88.62 92 CYS A C 1
ATOM 755 O O . CYS A 1 92 ? -11.155 -4.129 -14.315 1.00 88.62 92 CYS A O 1
ATOM 757 N N . HIS A 1 93 ? -10.620 -5.444 -12.593 1.00 86.62 93 HIS A N 1
ATOM 758 C CA . HIS A 1 93 ? -9.495 -6.098 -13.242 1.00 86.62 93 HIS A CA 1
ATOM 759 C C . HIS A 1 93 ? -9.282 -7.485 -12.649 1.00 86.62 93 HIS A C 1
ATOM 761 O O . HIS A 1 93 ? -9.600 -7.730 -11.485 1.00 86.62 93 HIS A O 1
ATOM 767 N N . GLU A 1 94 ? -8.633 -8.350 -13.416 1.00 85.50 94 GLU A N 1
ATOM 768 C CA . GLU A 1 94 ? -8.223 -9.663 -12.936 1.00 85.50 94 GLU A CA 1
ATOM 769 C C . GLU A 1 94 ? -7.247 -9.553 -11.761 1.00 85.50 94 GLU A C 1
ATOM 771 O O . GLU A 1 94 ? -6.331 -8.711 -11.733 1.00 85.50 94 GLU A O 1
ATOM 776 N N . LEU A 1 95 ? -7.464 -10.412 -10.771 1.00 82.00 95 LEU A N 1
ATOM 777 C CA . LEU A 1 95 ? -6.587 -10.554 -9.623 1.00 82.00 95 LEU A CA 1
ATOM 778 C C . LEU A 1 95 ? -5.285 -11.242 -10.033 1.00 82.00 95 LEU A C 1
ATOM 780 O O . LEU A 1 95 ? -5.219 -12.005 -10.993 1.00 82.00 95 LEU A O 1
ATOM 784 N N . VAL A 1 96 ? -4.209 -10.943 -9.306 1.00 80.38 96 VAL A N 1
ATOM 785 C CA . VAL A 1 96 ? -2.899 -11.519 -9.619 1.00 80.38 96 VAL A CA 1
ATOM 786 C C . VAL A 1 96 ? -2.875 -12.993 -9.203 1.00 80.38 96 VAL A C 1
ATOM 788 O O . VAL A 1 96 ? -3.110 -13.276 -8.022 1.00 80.38 96 VAL A O 1
ATOM 791 N N . PRO A 1 97 ? -2.533 -13.925 -10.119 1.00 82.12 97 PRO A N 1
ATOM 792 C CA . PRO A 1 97 ? -2.519 -15.348 -9.802 1.00 82.12 97 PRO A CA 1
ATOM 793 C C . PRO A 1 97 ? -1.540 -15.679 -8.672 1.00 82.12 97 PRO A C 1
ATOM 795 O O . PRO A 1 97 ? -0.523 -14.998 -8.491 1.00 82.12 97 PRO A O 1
ATOM 798 N N . LEU A 1 98 ? -1.806 -16.768 -7.940 1.00 78.31 98 LEU A N 1
ATOM 799 C CA . LEU A 1 98 ? -1.032 -17.167 -6.755 1.00 78.31 98 LEU A CA 1
ATOM 800 C C . LEU A 1 98 ? 0.481 -17.231 -7.012 1.00 78.31 98 LEU A C 1
ATOM 802 O O . LEU A 1 98 ? 1.257 -16.673 -6.235 1.00 78.31 98 LEU A O 1
ATOM 806 N N . GLY A 1 99 ? 0.896 -17.817 -8.139 1.00 81.12 99 GLY A N 1
ATOM 807 C CA . GLY A 1 99 ? 2.310 -17.949 -8.516 1.00 81.12 99 GLY A CA 1
ATOM 808 C C . GLY A 1 99 ? 3.045 -16.616 -8.717 1.00 81.12 99 GLY A C 1
ATOM 809 O O . GLY A 1 99 ? 4.271 -16.558 -8.603 1.00 81.12 99 GLY A O 1
ATOM 810 N N . TYR A 1 100 ? 2.308 -15.526 -8.950 1.00 80.06 100 TYR A N 1
ATOM 811 C CA . TYR A 1 100 ? 2.856 -14.183 -9.145 1.00 80.06 100 TYR A CA 1
ATOM 812 C C . TYR A 1 100 ? 2.667 -13.265 -7.928 1.00 80.06 100 TYR A C 1
ATOM 814 O O . TYR A 1 100 ? 3.200 -12.151 -7.922 1.00 80.06 100 TYR A O 1
ATOM 822 N N . LYS A 1 101 ? 1.995 -13.724 -6.858 1.00 76.12 101 LYS A N 1
ATOM 823 C CA . LYS A 1 101 ? 1.770 -12.930 -5.634 1.00 76.12 101 LYS A CA 1
ATOM 824 C C . LYS A 1 101 ? 3.082 -12.436 -5.005 1.00 76.12 101 LYS A C 1
ATOM 826 O O . LYS A 1 101 ? 3.126 -11.305 -4.530 1.00 76.12 101 LYS A O 1
ATOM 831 N N . ARG A 1 102 ? 4.178 -13.203 -5.098 1.00 76.25 102 ARG A N 1
ATOM 832 C CA . ARG A 1 102 ? 5.524 -12.811 -4.611 1.00 76.25 102 ARG A CA 1
ATOM 833 C C . ARG A 1 102 ? 6.088 -11.533 -5.243 1.00 76.25 102 ARG A C 1
ATOM 835 O O . ARG A 1 102 ? 6.923 -10.866 -4.643 1.00 76.25 102 ARG A O 1
ATOM 842 N N . PHE A 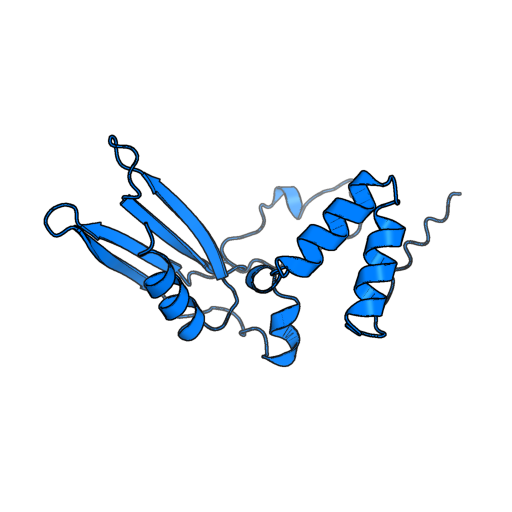1 103 ? 5.637 -11.169 -6.444 1.00 78.62 103 PHE A N 1
ATOM 843 C CA . PHE A 1 103 ? 6.119 -9.971 -7.138 1.00 78.62 103 PHE A CA 1
ATOM 844 C C . PHE A 1 103 ? 5.362 -8.698 -6.728 1.00 78.62 103 PHE A C 1
ATOM 846 O O . PHE A 1 103 ? 5.820 -7.577 -7.003 1.00 78.62 103 PHE A O 1
ATOM 853 N N . LEU A 1 104 ? 4.228 -8.853 -6.036 1.00 77.81 104 LEU A N 1
ATOM 854 C CA . LEU A 1 104 ? 3.432 -7.746 -5.524 1.00 77.81 104 LEU A CA 1
ATOM 855 C C . LEU A 1 104 ? 4.217 -6.965 -4.476 1.00 77.81 104 LEU A C 1
ATOM 857 O O . LEU A 1 104 ? 4.930 -7.523 -3.647 1.00 77.81 104 LEU A O 1
ATOM 861 N N . ARG A 1 105 ? 4.060 -5.639 -4.474 1.00 75.06 105 ARG A N 1
ATOM 862 C CA . ARG A 1 105 ? 4.718 -4.775 -3.483 1.00 75.06 105 ARG A CA 1
ATOM 863 C C . ARG A 1 105 ? 4.291 -5.120 -2.051 1.00 75.06 105 ARG A C 1
ATOM 865 O O . ARG A 1 105 ? 5.123 -5.049 -1.157 1.00 75.06 105 ARG A O 1
ATOM 872 N N . SER A 1 106 ? 3.030 -5.500 -1.852 1.00 73.12 106 SER A N 1
ATOM 873 C CA . SER A 1 106 ? 2.473 -5.952 -0.569 1.00 73.12 106 SER A CA 1
ATOM 874 C C . SER A 1 106 ? 3.156 -7.211 -0.024 1.00 73.12 106 SER A C 1
ATOM 876 O O . SER A 1 106 ? 3.220 -7.378 1.191 1.00 73.12 106 SER A O 1
ATOM 878 N N . ALA A 1 107 ? 3.690 -8.057 -0.908 1.00 75.19 107 ALA A N 1
ATOM 879 C CA . ALA A 1 107 ? 4.390 -9.291 -0.570 1.00 75.19 107 ALA A CA 1
ATOM 880 C C . ALA A 1 107 ? 5.906 -9.105 -0.379 1.00 75.19 107 ALA A C 1
ATOM 882 O O . ALA A 1 107 ? 6.587 -10.044 0.023 1.00 75.19 107 ALA A O 1
ATOM 883 N N . ARG A 1 108 ? 6.454 -7.905 -0.631 1.00 77.62 108 ARG A N 1
ATOM 884 C CA . ARG A 1 108 ? 7.874 -7.593 -0.395 1.00 77.62 108 ARG A CA 1
ATOM 885 C C . ARG A 1 108 ? 8.123 -7.403 1.097 1.00 77.62 108 ARG A C 1
ATOM 887 O O . ARG A 1 108 ? 8.220 -6.278 1.585 1.00 77.62 108 ARG A O 1
ATOM 894 N N . VAL A 1 109 ? 8.191 -8.515 1.812 1.00 77.81 109 VAL A N 1
ATOM 895 C CA . VAL A 1 109 ? 8.557 -8.574 3.224 1.00 77.81 109 VAL A CA 1
ATOM 896 C C . VAL A 1 109 ? 9.963 -9.145 3.308 1.00 77.81 109 VAL A C 1
ATOM 898 O O . VAL A 1 109 ? 10.227 -10.228 2.798 1.00 77.81 109 VAL A O 1
ATOM 901 N N . VAL A 1 110 ? 10.868 -8.397 3.933 1.00 82.44 110 VAL A N 1
ATOM 902 C CA . VAL A 1 110 ? 12.215 -8.878 4.251 1.00 82.44 110 VAL A CA 1
ATOM 903 C C . VAL A 1 110 ? 12.153 -9.483 5.648 1.00 82.44 110 VAL A C 1
ATOM 905 O O . VAL A 1 110 ? 11.625 -8.845 6.563 1.00 82.44 110 VAL A O 1
ATOM 908 N N . SER A 1 111 ? 12.634 -10.716 5.810 1.00 85.88 111 SER A N 1
ATOM 909 C CA . SER A 1 111 ? 12.709 -11.339 7.132 1.00 85.88 111 SER A CA 1
ATOM 910 C C . SER A 1 111 ? 13.685 -10.565 8.023 1.00 85.88 111 SER A C 1
ATOM 912 O O . SER A 1 111 ? 14.646 -9.969 7.536 1.00 85.88 111 SER A O 1
ATOM 914 N N . GLY A 1 112 ? 13.440 -10.567 9.338 1.00 89.44 112 GLY A N 1
ATOM 915 C CA . GLY A 1 112 ? 14.309 -9.872 10.293 1.00 89.44 112 GLY A CA 1
ATOM 916 C C . GLY A 1 112 ? 15.765 -10.329 10.181 1.00 89.44 112 GLY A C 1
ATOM 917 O O . GLY A 1 112 ? 16.649 -9.492 10.075 1.00 89.44 112 GLY A O 1
ATOM 918 N N . GLY A 1 113 ? 16.000 -11.643 10.078 1.00 88.31 113 GLY A N 1
ATOM 919 C CA . GLY A 1 113 ? 17.347 -12.200 9.915 1.00 88.31 113 GLY A CA 1
ATOM 920 C C . GLY A 1 113 ? 18.064 -11.688 8.663 1.00 88.31 113 GLY A C 1
ATOM 921 O O . GLY A 1 113 ? 19.171 -11.175 8.767 1.00 88.31 113 GLY A O 1
ATOM 922 N N . VAL A 1 114 ? 17.405 -11.724 7.497 1.00 88.44 114 VAL A N 1
ATOM 923 C CA . VAL A 1 114 ? 17.982 -11.218 6.235 1.00 88.44 114 VAL A CA 1
ATOM 924 C C . VAL A 1 114 ? 18.296 -9.723 6.323 1.00 88.44 114 VAL A C 1
ATOM 926 O O . VAL A 1 114 ? 19.315 -9.271 5.800 1.00 88.44 114 VAL A O 1
ATOM 929 N N . LEU A 1 115 ? 17.439 -8.949 6.995 1.00 91.12 115 LEU A N 1
ATOM 930 C CA . LEU A 1 115 ? 17.662 -7.522 7.206 1.00 91.12 115 LEU A CA 1
ATOM 931 C C . LEU A 1 115 ? 18.886 -7.258 8.092 1.00 91.12 115 LEU A C 1
ATOM 933 O O . LEU A 1 115 ? 19.686 -6.385 7.757 1.00 91.12 115 LEU A O 1
ATOM 937 N N . GLU A 1 116 ? 19.048 -8.000 9.185 1.00 94.69 116 GLU A N 1
ATOM 938 C CA . GLU A 1 116 ? 20.200 -7.850 10.079 1.00 94.69 116 GLU A CA 1
ATOM 939 C C . GLU A 1 116 ? 21.506 -8.277 9.403 1.00 94.69 116 GLU A C 1
ATOM 941 O O . GLU A 1 116 ? 22.488 -7.541 9.463 1.00 94.69 116 GLU A O 1
ATOM 946 N N . THR A 1 117 ? 21.510 -9.383 8.652 1.00 92.25 117 THR A N 1
ATOM 947 C CA . THR A 1 117 ? 22.672 -9.786 7.845 1.00 92.25 117 THR A CA 1
ATOM 948 C C . THR A 1 117 ? 23.052 -8.699 6.837 1.00 92.25 117 THR A C 1
ATOM 950 O O . THR A 1 117 ? 24.219 -8.321 6.740 1.00 92.25 117 THR A O 1
ATOM 953 N N . ALA A 1 118 ? 22.072 -8.134 6.122 1.00 93.75 118 ALA A N 1
ATOM 954 C CA . ALA A 1 118 ? 22.317 -7.050 5.173 1.00 93.75 118 ALA A CA 1
ATOM 955 C C . ALA A 1 118 ? 22.893 -5.797 5.853 1.00 93.75 118 ALA A C 1
ATOM 957 O O . ALA A 1 118 ? 23.788 -5.150 5.308 1.00 93.75 118 ALA A O 1
ATOM 958 N N . ARG A 1 119 ? 22.387 -5.449 7.043 1.00 95.38 119 ARG A N 1
ATOM 959 C CA . ARG A 1 119 ? 22.879 -4.321 7.846 1.00 95.38 119 ARG A CA 1
ATOM 960 C C . ARG A 1 119 ? 24.309 -4.545 8.317 1.00 95.38 119 ARG A C 1
ATOM 962 O O . ARG A 1 119 ? 25.121 -3.640 8.155 1.00 95.38 119 ARG A O 1
ATOM 969 N N . ALA A 1 120 ? 24.623 -5.735 8.826 1.00 95.81 120 ALA A N 1
ATOM 970 C CA . ALA A 1 120 ? 25.967 -6.096 9.263 1.00 95.81 120 ALA A CA 1
ATOM 971 C C . ALA A 1 120 ? 26.971 -5.998 8.105 1.00 95.81 120 ALA A C 1
ATOM 973 O O . ALA A 1 120 ? 27.961 -5.281 8.206 1.00 95.81 120 ALA A O 1
ATOM 974 N N . MET A 1 121 ? 26.659 -6.603 6.953 1.00 95.69 121 MET A N 1
ATOM 975 C CA . MET A 1 121 ? 27.504 -6.511 5.756 1.00 95.69 121 MET A CA 1
ATOM 976 C C . MET A 1 121 ? 27.709 -5.068 5.293 1.00 95.69 121 MET A C 1
ATOM 978 O O . MET A 1 121 ? 28.809 -4.680 4.900 1.00 95.69 121 MET A O 1
ATOM 982 N N . LYS A 1 122 ? 26.651 -4.252 5.357 1.00 96.88 122 LYS A N 1
ATOM 983 C CA . LYS A 1 122 ? 26.730 -2.839 4.991 1.00 96.88 122 LYS A CA 1
ATOM 984 C C . LYS A 1 122 ? 27.605 -2.043 5.961 1.00 96.88 122 LYS A C 1
ATOM 986 O O . LYS A 1 122 ? 28.351 -1.180 5.504 1.00 96.88 122 LYS A O 1
ATOM 991 N N . ALA A 1 123 ? 27.520 -2.330 7.260 1.00 96.50 123 ALA A N 1
ATOM 992 C CA . ALA A 1 123 ? 28.366 -1.726 8.287 1.00 96.50 123 ALA A CA 1
ATOM 993 C C . ALA A 1 123 ? 29.846 -2.097 8.098 1.00 96.50 123 ALA A C 1
ATOM 995 O O . ALA A 1 123 ? 30.713 -1.258 8.306 1.00 96.50 123 ALA A O 1
ATOM 996 N N . SER A 1 124 ? 30.128 -3.301 7.594 1.00 96.56 124 SER A N 1
ATOM 997 C CA . SER A 1 124 ? 31.473 -3.744 7.197 1.00 96.56 124 SER A CA 1
ATOM 998 C C . SER A 1 124 ? 31.972 -3.151 5.869 1.00 96.56 124 SER A C 1
ATOM 1000 O O . SER A 1 124 ? 33.003 -3.575 5.359 1.00 96.56 124 SER A O 1
ATOM 1002 N N . GLY A 1 125 ? 31.250 -2.199 5.269 1.00 95.19 125 GLY A N 1
ATOM 1003 C CA . GLY A 1 125 ? 31.675 -1.521 4.041 1.00 95.19 125 GLY A CA 1
ATOM 1004 C C . GLY A 1 125 ? 31.420 -2.299 2.746 1.00 95.19 125 GLY A C 1
ATOM 1005 O O . GLY A 1 125 ? 31.801 -1.831 1.674 1.00 95.19 125 GLY A O 1
ATOM 1006 N N . ILE A 1 126 ? 30.732 -3.446 2.802 1.00 96.25 126 ILE A N 1
ATOM 1007 C CA . ILE A 1 126 ? 30.418 -4.243 1.610 1.00 96.25 126 ILE A CA 1
ATOM 1008 C C . ILE A 1 126 ? 29.444 -3.466 0.717 1.00 96.25 126 ILE A C 1
ATOM 1010 O O . ILE A 1 126 ? 28.466 -2.853 1.174 1.00 96.25 126 ILE A O 1
ATOM 1014 N N . GLN A 1 127 ? 29.701 -3.479 -0.593 1.00 93.75 127 GLN A N 1
ATOM 1015 C CA . GLN A 1 127 ? 28.840 -2.782 -1.536 1.00 93.75 127 GLN A CA 1
ATOM 1016 C C . GLN A 1 127 ? 27.464 -3.444 -1.615 1.00 93.75 127 GLN A C 1
ATOM 1018 O O . GLN A 1 127 ? 27.329 -4.666 -1.622 1.00 93.75 127 GLN A O 1
ATOM 1023 N N . CYS A 1 128 ? 26.413 -2.633 -1.756 1.00 91.94 128 CYS A N 1
ATOM 1024 C CA . CYS A 1 128 ? 25.040 -3.138 -1.796 1.00 91.94 128 CYS A CA 1
ATOM 1025 C C . CYS A 1 128 ? 24.819 -4.163 -2.922 1.00 91.94 128 CYS A C 1
ATOM 1027 O O . CYS A 1 128 ? 24.021 -5.078 -2.755 1.00 91.94 128 CYS A O 1
ATOM 1029 N N . CYS A 1 129 ? 25.526 -4.041 -4.052 1.00 90.44 129 CYS A N 1
ATOM 1030 C CA . CYS A 1 129 ? 25.469 -5.019 -5.141 1.00 90.44 129 CYS A CA 1
ATOM 1031 C C . CYS A 1 129 ? 25.961 -6.410 -4.703 1.00 90.44 129 CYS A C 1
ATOM 1033 O O . CYS A 1 129 ? 25.314 -7.407 -5.016 1.00 90.44 129 CYS A O 1
ATOM 1035 N N . GLN A 1 130 ? 27.046 -6.473 -3.930 1.00 92.81 130 GLN A N 1
ATOM 1036 C CA . GLN A 1 130 ? 27.611 -7.712 -3.394 1.00 92.81 130 GLN A CA 1
ATOM 1037 C C . GLN A 1 130 ? 26.702 -8.311 -2.318 1.00 92.81 130 GLN A C 1
ATOM 1039 O O . GLN A 1 130 ? 26.452 -9.511 -2.339 1.00 92.81 130 GLN A O 1
ATOM 1044 N N . ILE A 1 131 ? 26.121 -7.473 -1.450 1.00 93.38 131 ILE A N 1
ATOM 1045 C CA . ILE A 1 131 ? 25.129 -7.902 -0.449 1.00 93.38 131 ILE A CA 1
ATOM 1046 C C . ILE A 1 131 ? 23.919 -8.538 -1.138 1.00 93.38 131 ILE A C 1
ATOM 1048 O O . ILE A 1 131 ? 23.486 -9.622 -0.764 1.00 93.38 131 ILE A O 1
ATOM 1052 N N . MET A 1 132 ? 23.384 -7.892 -2.178 1.00 90.50 132 MET A N 1
ATOM 1053 C CA . MET A 1 132 ? 22.246 -8.431 -2.924 1.00 90.50 132 MET A CA 1
ATOM 1054 C C . MET A 1 132 ? 22.587 -9.746 -3.632 1.00 90.50 132 MET A C 1
ATOM 1056 O O . MET A 1 132 ? 21.755 -10.648 -3.632 1.00 90.50 132 MET A O 1
ATOM 1060 N N . SER A 1 133 ? 23.792 -9.866 -4.201 1.00 90.25 133 SER A N 1
ATOM 1061 C CA . SER A 1 133 ? 24.272 -11.110 -4.817 1.00 90.25 133 SER A CA 1
ATOM 1062 C C . SER A 1 133 ? 24.358 -12.245 -3.792 1.00 90.25 133 SER A C 1
ATOM 1064 O O . SER A 1 133 ? 23.807 -13.323 -4.00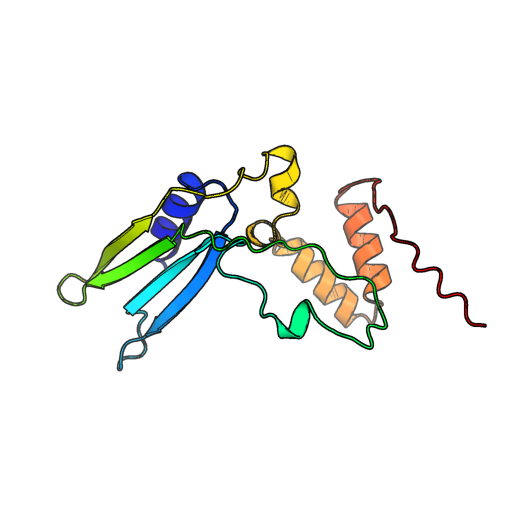7 1.00 90.25 133 SER A O 1
ATOM 1066 N N . TYR A 1 134 ? 24.959 -11.970 -2.632 1.00 90.44 134 TYR A N 1
ATOM 1067 C CA . TYR A 1 134 ? 25.069 -12.921 -1.531 1.00 90.44 134 TYR A CA 1
ATOM 1068 C C . TYR A 1 134 ? 23.696 -13.371 -1.015 1.00 90.44 134 TYR A C 1
ATOM 1070 O O . TYR A 1 134 ? 23.446 -14.564 -0.886 1.00 90.44 134 TYR A O 1
ATOM 1078 N N . LEU A 1 135 ? 22.775 -12.436 -0.768 1.00 89.56 135 LEU A N 1
ATOM 1079 C CA . LEU A 1 135 ? 21.434 -12.769 -0.283 1.00 89.56 135 LEU A CA 1
ATOM 1080 C C . LEU A 1 135 ? 20.621 -13.557 -1.315 1.00 89.56 135 LEU A C 1
ATOM 1082 O O . LEU A 1 135 ? 19.882 -14.463 -0.942 1.00 89.56 135 LEU A O 1
ATOM 1086 N N . ALA A 1 136 ? 20.756 -13.237 -2.604 1.00 85.44 136 ALA A N 1
ATOM 1087 C CA . ALA A 1 136 ? 20.110 -13.996 -3.673 1.00 85.44 136 ALA A CA 1
ATOM 1088 C C . ALA A 1 136 ? 20.648 -15.432 -3.755 1.00 85.44 136 ALA A C 1
ATOM 1090 O O . ALA A 1 136 ? 19.865 -16.361 -3.949 1.00 85.44 136 ALA A O 1
ATOM 1091 N N . PHE A 1 137 ? 21.959 -15.607 -3.560 1.00 86.44 137 PHE A N 1
ATOM 1092 C CA . PHE A 1 137 ? 22.602 -16.915 -3.486 1.00 86.44 137 PHE A CA 1
ATOM 1093 C C . PHE A 1 137 ? 22.116 -17.722 -2.272 1.00 86.44 137 PHE A C 1
ATOM 1095 O O . PHE A 1 137 ? 21.673 -18.852 -2.434 1.00 86.44 137 PHE A O 1
ATOM 1102 N N . GLN A 1 138 ? 22.113 -17.124 -1.077 1.00 80.50 138 GLN A N 1
ATOM 1103 C CA . GLN A 1 138 ? 21.694 -17.783 0.169 1.00 80.50 138 GLN A CA 1
ATOM 1104 C C . GLN A 1 138 ? 20.220 -18.197 0.186 1.00 80.50 138 GLN A C 1
ATOM 1106 O O . GLN A 1 138 ? 19.861 -19.189 0.809 1.00 80.50 138 GLN A O 1
ATOM 1111 N N . LEU A 1 139 ? 19.348 -17.415 -0.453 1.00 73.62 139 LEU A N 1
ATOM 1112 C CA . LEU A 1 139 ? 17.907 -17.656 -0.418 1.00 73.62 139 LEU A CA 1
ATOM 1113 C C . LEU A 1 139 ? 17.420 -18.574 -1.546 1.00 73.62 139 LEU A C 1
ATOM 1115 O O . LEU A 1 139 ? 16.213 -18.778 -1.634 1.00 73.62 139 LEU A O 1
ATOM 1119 N N . GLU A 1 140 ? 18.301 -19.050 -2.438 1.00 65.69 140 GLU A N 1
ATOM 1120 C CA . GLU A 1 140 ? 17.968 -19.828 -3.651 1.00 65.69 140 GLU A CA 1
ATOM 1121 C C . GLU A 1 140 ? 16.748 -19.281 -4.426 1.00 65.69 140 GLU A C 1
ATOM 1123 O O . GLU A 1 140 ? 16.031 -19.984 -5.143 1.00 65.69 140 GLU A O 1
ATOM 1128 N N . THR A 1 141 ? 16.487 -17.976 -4.308 1.00 57.38 141 THR A N 1
ATOM 1129 C CA . THR A 1 141 ? 15.296 -17.342 -4.872 1.00 57.38 141 THR A CA 1
ATOM 1130 C C . THR A 1 141 ? 15.600 -16.898 -6.300 1.00 57.38 141 THR A C 1
ATOM 1132 O O . THR A 1 141 ? 15.837 -15.731 -6.589 1.00 57.38 141 THR A O 1
ATOM 1135 N N . MET A 1 142 ? 15.495 -17.877 -7.203 1.00 47.00 142 MET A N 1
ATOM 1136 C CA . MET A 1 142 ? 15.294 -17.764 -8.656 1.00 47.00 142 MET A CA 1
ATOM 1137 C C . MET A 1 142 ? 16.533 -17.455 -9.522 1.00 47.00 142 MET A C 1
ATOM 1139 O O . MET A 1 142 ? 16.961 -16.312 -9.676 1.00 47.00 142 MET A O 1
ATOM 1143 N N . LYS A 1 143 ? 16.936 -18.481 -10.289 1.00 40.84 143 LYS A N 1
ATOM 1144 C CA . LYS A 1 143 ? 17.696 -18.456 -11.560 1.00 40.84 143 LYS A CA 1
ATOM 1145 C C . LYS A 1 143 ? 17.046 -17.624 -12.692 1.00 40.84 143 LYS A C 1
ATOM 1147 O O . LYS A 1 143 ? 17.266 -17.890 -13.866 1.00 40.84 143 LYS A O 1
ATOM 1152 N N . THR A 1 144 ? 16.255 -16.596 -12.399 1.00 45.81 144 THR A N 1
ATOM 1153 C CA . THR A 1 144 ? 15.681 -15.716 -13.430 1.00 45.81 144 THR A CA 1
ATOM 1154 C C . THR A 1 144 ? 15.758 -14.260 -12.999 1.00 45.81 144 THR A C 1
ATOM 1156 O O . THR A 1 144 ? 14.751 -13.553 -12.921 1.00 45.81 144 THR A O 1
ATOM 1159 N N . PHE A 1 145 ? 16.973 -13.773 -12.761 1.00 37.88 145 PHE A N 1
ATOM 1160 C CA . PHE A 1 145 ? 17.248 -12.368 -13.018 1.00 37.88 145 PHE A CA 1
ATOM 1161 C C . PHE A 1 145 ? 17.375 -12.224 -14.536 1.00 37.88 145 PHE A C 1
ATOM 1163 O O . PHE A 1 145 ? 18.474 -12.233 -15.083 1.00 37.88 145 PHE A O 1
ATOM 1170 N N . HIS A 1 146 ? 16.243 -12.152 -15.245 1.00 40.31 146 HIS A N 1
ATOM 1171 C CA . HIS A 1 146 ? 16.274 -11.629 -16.605 1.00 40.31 146 HIS A CA 1
ATOM 1172 C C . HIS A 1 146 ? 16.645 -10.156 -16.457 1.00 40.31 146 HIS A C 1
ATOM 1174 O O . HIS A 1 146 ? 15.815 -9.290 -16.157 1.00 40.31 146 HIS A O 1
ATOM 1180 N N . SER A 1 147 ? 17.947 -9.902 -16.535 1.00 35.12 147 SER A N 1
ATOM 1181 C CA . SER A 1 147 ? 18.492 -8.575 -16.659 1.00 35.12 147 SER A CA 1
ATOM 1182 C C . SER A 1 147 ? 17.768 -7.945 -17.842 1.00 35.12 147 SER A C 1
ATOM 1184 O O . SER A 1 147 ? 17.875 -8.383 -18.983 1.00 35.12 147 SER A O 1
ATOM 1186 N N . ARG A 1 148 ? 17.003 -6.882 -17.591 1.00 38.69 148 ARG A N 1
ATOM 1187 C CA . ARG A 1 148 ? 16.853 -5.873 -18.634 1.00 38.69 148 ARG A CA 1
ATOM 1188 C C . ARG A 1 148 ? 18.245 -5.285 -18.774 1.00 38.69 148 ARG A C 1
ATOM 1190 O O . ARG A 1 148 ? 18.572 -4.340 -18.054 1.00 38.69 148 ARG A O 1
ATOM 1197 N N . GLN A 1 149 ? 19.079 -5.927 -19.592 1.00 35.88 149 GLN A N 1
ATOM 1198 C CA . GLN A 1 149 ? 20.336 -5.372 -20.046 1.00 35.88 149 GLN A CA 1
ATOM 1199 C C . GLN A 1 149 ? 19.977 -4.009 -20.622 1.00 35.88 149 GLN A C 1
ATOM 1201 O O . GLN A 1 149 ? 19.371 -3.882 -21.682 1.00 35.88 149 GLN A O 1
ATOM 1206 N N . ARG A 1 150 ? 20.241 -2.966 -19.839 1.00 41.47 150 ARG A N 1
ATOM 1207 C CA . ARG A 1 150 ? 20.254 -1.607 -20.343 1.00 41.47 150 ARG A CA 1
ATOM 1208 C C . ARG A 1 150 ? 21.553 -1.518 -21.114 1.00 41.47 150 ARG A C 1
ATOM 1210 O O . ARG A 1 150 ? 22.573 -1.144 -20.547 1.00 41.47 150 ARG A O 1
ATOM 1217 N N . THR A 1 151 ? 21.525 -1.912 -22.379 1.00 38.25 151 THR A N 1
ATOM 1218 C CA . THR A 1 151 ? 22.559 -1.512 -23.322 1.00 38.25 151 THR A CA 1
ATOM 1219 C C . THR A 1 151 ? 22.419 -0.002 -23.494 1.00 38.25 151 THR A C 1
ATOM 1221 O O . THR A 1 151 ? 21.694 0.482 -24.360 1.00 38.25 151 THR A O 1
ATOM 1224 N N . CYS A 1 152 ? 23.058 0.764 -22.612 1.00 32.75 152 CYS A N 1
ATOM 1225 C CA . CYS A 1 152 ? 23.439 2.124 -22.948 1.00 32.75 152 CYS A CA 1
ATOM 1226 C C . CYS A 1 152 ? 24.529 1.995 -24.012 1.00 32.75 152 CYS A C 1
ATOM 1228 O O . CYS A 1 152 ? 25.696 1.815 -23.680 1.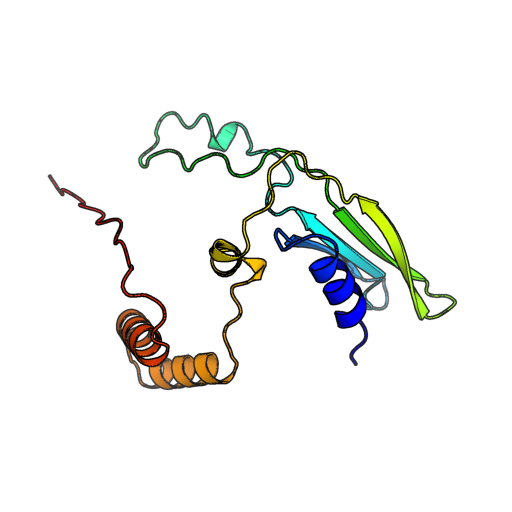00 32.75 152 CYS A O 1
ATOM 1230 N N . ARG A 1 153 ? 24.141 2.040 -25.291 1.00 33.94 153 ARG A N 1
ATOM 1231 C CA . ARG A 1 153 ? 25.060 2.477 -26.341 1.00 33.94 153 ARG A CA 1
ATOM 1232 C C . ARG A 1 153 ? 25.332 3.948 -26.059 1.00 33.94 153 ARG A C 1
ATOM 1234 O O . ARG A 1 153 ? 24.448 4.782 -26.225 1.00 33.94 153 ARG A O 1
ATOM 1241 N N . ILE A 1 154 ? 26.515 4.221 -25.529 1.00 37.19 154 ILE A N 1
ATOM 1242 C CA . ILE A 1 154 ? 27.108 5.548 -25.583 1.00 37.19 154 ILE A CA 1
ATOM 1243 C C . ILE A 1 154 ? 27.658 5.638 -27.008 1.00 37.19 154 ILE A C 1
ATOM 1245 O O . ILE A 1 154 ? 28.597 4.920 -27.341 1.00 37.19 154 ILE A O 1
ATOM 1249 N N . THR A 1 155 ? 26.969 6.386 -27.865 1.00 45.31 155 THR A N 1
ATOM 1250 C CA . THR A 1 155 ? 27.597 7.037 -29.022 1.00 45.31 155 THR A CA 1
ATOM 1251 C C . THR A 1 155 ? 28.224 8.326 -28.542 1.00 45.31 155 THR A C 1
ATOM 1253 O O . THR A 1 155 ? 27.515 9.024 -27.776 1.00 45.31 155 THR A O 1
#

Sequence (155 aa):
MGKDKSCELLYKRELENCITKGERRKNAAGEASIRSWMCSREGFRLSKYINVVNRKKEPKGITRCGCKALFRINRLRKKDVWVVKEFQTEHCHELVPLGYKRFLRSARVVSGGVLETARAMKASGIQCCQIMSYLAFQLETMKTFHSRQRTCRIT

Foldseek 3Di:
DDDPVVVVVVCCVQQAQQKDWDDWDDDPVRHTFKTKIFGVQADFDDPCLVPDPPDPDDRDDTSHDNFPAMWMWGQDVVVRDIDTDDGDRDGPDDHDDPVCSCVHPSNPDDDPVLVVQLVVCVVVVHDNVVSVVVSCVVVVPDPDPPPPPPPPPDD

pLDDT: mean 78.67, std 16.87, range [32.53, 96.88]

Secondary structure (DSSP, 8-state):
---SHHHHHHHHHHTTT-EEEEEEEE-TTS-EEEEEEEETT-S---GGGT--SS-SSPPPP--------EEEEEEEGGGTEEEEEEEE---SSPPPPGGGGGGSGGG----HHHHHHHHHHHHTT--HHHHHHHHHHHTT--S------------